Protein 6CNW (pdb70)

Structure (mmCIF, N/CA/C/O backbone):
data_6CNW
#
_entry.id   6CNW
#
_cell.length_a   54.570
_cell.length_b   54.570
_cell.length_c   35.850
_cell.angle_alpha   90.00
_cell.angle_beta   90.00
_cell.angle_gamma   90.00
#
_symmetry.space_group_name_H-M   'P 41'
#
loop_
_entity.id
_entity.type
_entity.pdbx_description
1 polymer 'humanized antibody SD84h'
2 non-polymer 'ACETATE ION'
3 non-polymer DI(HYDROXYETHYL)ETHER
4 water water
#
loop_
_atom_site.group_PDB
_atom_site.id
_atom_site.type_symbol
_atom_site.label_atom_id
_atom_site.label_alt_id
_atom_site.label_comp_id
_atom_site.label_asym_id
_atom_site.label_entity_id
_atom_site.label_seq_id
_atom_site.pdbx_PDB_ins_code
_atom_site.Cartn_x
_atom_site.Cartn_y
_atom_site.Cartn_z
_atom_site.occupancy
_atom_site.B_iso_or_equiv
_atom_site.auth_seq_id
_atom_site.auth_comp_id
_atom_site.auth_asym_id
_atom_site.auth_atom_id
_atom_site.pdbx_PDB_model_num
ATOM 1 N N . GLU A 1 1 ? 0.558 -41.500 -0.104 1.00 19.18 1 GLU A N 1
ATOM 2 C CA . GLU A 1 1 ? 0.628 -40.118 -0.652 1.00 18.38 1 GLU A CA 1
ATOM 3 C C . GLU A 1 1 ? 1.310 -39.170 0.319 1.00 15.05 1 GLU A C 1
ATOM 4 O O . GLU A 1 1 ? 1.349 -39.405 1.527 1.00 14.87 1 GLU A O 1
ATOM 18 N N . VAL A 1 2 ? 1.839 -38.095 -0.229 1.00 12.75 2 VAL A N 1
ATOM 19 C CA . VAL A 1 2 ? 2.328 -36.990 0.581 1.00 11.77 2 VAL A CA 1
ATOM 20 C C . VAL A 1 2 ? 1.148 -36.148 1.028 1.00 11.26 2 VAL A C 1
ATOM 21 O O . VAL A 1 2 ? 0.245 -35.848 0.236 1.00 12.92 2 VAL A O 1
ATOM 34 N N . GLN A 1 3 ? 1.167 -35.737 2.292 1.00 10.35 3 GLN A N 1
ATOM 35 C CA . GLN A 1 3 ? 0.220 -34.760 2.802 1.00 10.86 3 GLN A CA 1
ATOM 36 C C . GLN A 1 3 ? 0.994 -33.614 3.434 1.00 8.92 3 GLN A C 1
ATOM 37 O O . GLN A 1 3 ? 1.943 -33.841 4.193 1.00 8.99 3 GLN A O 1
ATOM 51 N N . LEU A 1 4 ? 0.596 -32.390 3.096 1.00 7.91 4 LEU A N 1
ATOM 52 C CA . LEU A 1 4 ? 1.102 -31.172 3.714 1.00 7.03 4 LEU A CA 1
ATOM 53 C C . LEU A 1 4 ? -0.125 -30.376 4.128 1.00 6.96 4 LEU A C 1
ATOM 54 O O . LEU A 1 4 ? -0.924 -29.993 3.268 1.00 8.43 4 LEU A O 1
ATOM 70 N N . VAL A 1 5 ? -0.298 -30.164 5.430 1.00 6.25 5 VAL A N 1
ATOM 71 C CA . VAL A 1 5 ? -1.524 -29.577 5.976 1.00 6.29 5 VAL A CA 1
ATOM 72 C C . VAL A 1 5 ? -1.157 -28.319 6.750 1.00 5.84 5 VAL A C 1
ATOM 73 O O . VAL A 1 5 ? -0.656 -28.393 7.880 1.00 6.82 5 VAL A O 1
ATOM 86 N N . GLU A 1 6 ? -1.427 -27.160 6.148 1.00 5.83 6 GLU A N 1
ATOM 87 C CA . GLU A 1 6 ? -1.106 -25.874 6.743 1.00 6.17 6 GLU A CA 1
ATOM 88 C C . GLU A 1 6 ? -2.254 -25.360 7.591 1.00 5.96 6 GLU A C 1
ATOM 89 O O . GLU A 1 6 ? -3.433 -25.594 7.296 1.00 7.39 6 GLU A O 1
ATOM 101 N N . SER A 1 7 ? -1.897 -24.587 8.607 1.00 5.69 7 SER A N 1
ATOM 102 C CA . SER A 1 7 ? -2.882 -23.874 9.405 1.00 5.83 7 SER A CA 1
ATOM 103 C C . SER A 1 7 ? -2.194 -22.674 10.045 1.00 5.55 7 SER A C 1
ATOM 104 O O . SER A 1 7 ? -0.987 -22.466 9.890 1.00 6.21 7 SER A O 1
ATOM 112 N N . GLY A 1 8 ? -2.984 -21.865 10.740 1.00 6.15 8 GLY A N 1
ATOM 113 C CA . GLY A 1 8 ? -2.472 -20.711 11.448 1.00 6.27 8 GLY A CA 1
ATOM 114 C C . GLY A 1 8 ? -2.771 -19.379 10.800 1.00 6.79 8 GLY A C 1
ATOM 115 O O . GLY A 1 8 ? -2.493 -18.343 11.413 1.00 8.54 8 GLY A O 1
ATOM 119 N N . GLY A 1 9 ? -3.296 -19.357 9.588 1.00 6.67 9 GLY A N 1
ATOM 120 C CA . GLY A 1 9 ? -3.667 -18.101 8.975 1.00 7.43 9 GLY A CA 1
ATOM 121 C C . GLY A 1 9 ? -4.820 -17.443 9.703 1.00 8.30 9 GLY A C 1
ATOM 122 O O . GLY A 1 9 ? -5.460 -18.013 10.582 1.00 11.21 9 GLY A O 1
ATOM 126 N N . GLY A 1 10 ? -5.068 -16.194 9.347 1.00 7.58 10 GLY A N 1
ATOM 127 C CA . GLY A 1 10 ? -6.216 -15.490 9.875 1.00 8.57 10 GLY A CA 1
ATOM 128 C C . GLY A 1 10 ? -6.245 -14.073 9.357 1.00 8.00 10 GLY A C 1
ATOM 129 O O . GLY A 1 10 ? -5.400 -13.652 8.559 1.00 8.30 10 GLY A O 1
ATOM 133 N N . LEU A 1 11 ? -7.251 -13.348 9.834 1.00 8.68 11 LEU A N 1
ATOM 134 C CA . LEU A 1 11 ? -7.408 -11.920 9.598 1.00 8.91 11 LEU A CA 1
ATOM 135 C C . LEU A 1 11 ? -6.759 -11.164 10.754 1.00 8.97 11 LEU A C 1
ATOM 136 O O . LEU A 1 11 ? -7.071 -11.417 11.923 1.00 10.56 11 LEU A O 1
ATOM 152 N N . VAL A 1 12 ? -5.845 -10.256 10.429 1.00 8.36 12 VAL A N 1
ATOM 153 C CA . VAL A 1 12 ? -5.008 -9.601 11.424 1.00 9.10 12 VAL A CA 1
ATOM 154 C C . VAL A 1 12 ? -4.761 -8.159 10.999 1.00 8.89 12 VAL A C 1
ATOM 155 O O . VAL A 1 12 ? -4.773 -7.833 9.811 1.00 9.06 12 VAL A O 1
ATOM 168 N N . GLN A 1 13 ? -4.531 -7.296 11.979 1.00 9.57 13 GLN A N 1
ATOM 169 C CA . GLN A 1 13 ? -4.221 -5.907 11.701 1.00 10.52 13 GLN A CA 1
ATOM 170 C C . GLN A 1 13 ? -2.766 -5.749 11.253 1.00 9.57 13 GLN A C 1
ATOM 171 O O . GLN A 1 13 ? -1.896 -6.536 11.640 1.00 9.38 13 GLN A O 1
ATOM 185 N N . PRO A 1 14 ? -2.469 -4.714 10.467 1.00 10.29 14 PRO A N 1
ATOM 186 C CA . PRO A 1 14 ? -1.070 -4.426 10.147 1.00 10.46 14 PRO A CA 1
ATOM 187 C C . PRO A 1 14 ? -0.271 -4.237 11.423 1.00 9.48 14 PRO A C 1
ATOM 188 O O . PRO A 1 14 ? -0.749 -3.662 12.406 1.00 10.51 14 PRO A O 1
ATOM 199 N N . GLY A 1 15 ? 0.951 -4.750 11.403 1.00 8.72 15 GLY A N 1
ATOM 200 C CA . GLY A 1 15 ? 1.808 -4.734 12.561 1.00 8.85 15 GLY A CA 1
ATOM 201 C C . GLY A 1 15 ? 1.666 -5.934 13.462 1.00 8.76 15 GLY A C 1
ATOM 202 O O . GLY A 1 15 ? 2.491 -6.107 14.365 1.00 10.51 15 GLY A O 1
ATOM 206 N N . GLY A 1 16 ? 0.654 -6.771 13.241 1.00 8.31 16 GLY A N 1
ATOM 207 C CA . GLY A 1 16 ? 0.433 -7.942 14.055 1.00 8.42 16 GLY A CA 1
ATOM 208 C C . GLY A 1 16 ? 1.300 -9.105 13.629 1.00 7.51 16 GLY A C 1
ATOM 209 O O . GLY A 1 16 ? 2.185 -8.996 12.777 1.00 7.69 16 GLY A O 1
ATOM 213 N N . SER A 1 17 ? 1.035 -10.246 14.264 1.00 7.68 17 SER A N 1
ATOM 214 C CA . SER A 1 17 ? 1.816 -11.449 14.058 1.00 7.40 17 SER A CA 1
ATOM 215 C C . SER A 1 17 ? 0.914 -12.665 13.933 1.00 7.15 17 SER A C 1
ATOM 216 O O . SER A 1 17 ? -0.180 -12.726 14.500 1.00 7.98 17 SER A O 1
ATOM 224 N N . LEU A 1 18 ? 1.417 -13.648 13.186 1.00 6.76 18 LEU A N 1
ATOM 225 C CA . LEU A 1 18 ? 0.818 -14.968 13.063 1.00 6.89 18 LEU A CA 1
ATOM 226 C C . LEU A 1 18 ? 1.943 -15.985 13.038 1.00 6.45 18 LEU A C 1
ATOM 227 O O . LEU A 1 18 ? 3.068 -15.663 12.664 1.00 7.63 18 LEU A O 1
ATOM 243 N N . ARG A 1 19 ? 1.629 -17.224 13.399 1.00 6.80 19 ARG A N 1
ATOM 244 C CA . ARG A 1 19 ? 2.564 -18.332 13.237 1.00 6.94 19 ARG A CA 1
ATOM 245 C C . ARG A 1 19 ? 1.864 -19.407 12.424 1.00 6.82 19 ARG A C 1
ATOM 246 O O . ARG A 1 19 ? 0.875 -19.991 12.876 1.00 8.72 19 ARG A O 1
ATOM 267 N N . LEU A 1 20 ? 2.365 -19.659 11.227 1.00 5.77 20 LEU A N 1
ATOM 268 C CA . LEU A 1 20 ? 1.833 -20.736 10.412 1.00 5.60 20 LEU A CA 1
ATOM 269 C C . LEU A 1 20 ? 2.564 -22.028 10.735 1.00 5.63 20 LEU A C 1
ATOM 270 O O . LEU A 1 20 ? 3.753 -22.023 11.062 1.00 6.04 20 LEU A O 1
ATOM 286 N N . SER A 1 21 ? 1.843 -23.142 10.629 1.00 5.72 21 SER A N 1
ATOM 287 C CA . SER A 1 21 ? 2.446 -24.453 10.756 1.00 5.79 21 SER A CA 1
ATOM 288 C C . SER A 1 21 ? 2.005 -25.309 9.582 1.00 5.81 21 SER A C 1
ATOM 289 O O . SER A 1 21 ? 0.955 -25.077 8.972 1.00 7.45 21 SER A O 1
ATOM 297 N N A CYS A 1 22 ? 2.843 -26.271 9.237 0.56 6.37 22 CYS A N 1
ATOM 298 N N B CYS A 1 22 ? 2.807 -26.341 9.311 0.44 5.59 22 CYS A N 1
ATOM 299 C CA A CYS A 1 22 ? 2.498 -27.271 8.248 0.56 7.65 22 CYS A CA 1
ATOM 300 C CA B CYS A 1 22 ? 2.611 -27.259 8.192 0.44 6.00 22 CYS A CA 1
ATOM 301 C C A CYS A 1 22 ? 2.866 -28.624 8.815 0.56 7.26 22 CYS A C 1
ATOM 302 C C B CYS A 1 22 ? 2.925 -28.666 8.692 0.44 6.44 22 CYS A C 1
ATOM 303 O O A CYS A 1 22 ? 3.983 -28.820 9.305 0.56 7.70 22 CYS A O 1
ATOM 304 O O B CYS A 1 22 ? 4.084 -28.966 8.996 0.44 6.76 22 CYS A O 1
ATOM 317 N N . ALA A 1 23 ? 1.900 -29.525 8.779 1.00 7.00 23 ALA A N 1
ATOM 318 C CA . ALA A 1 23 ? 2.066 -30.908 9.206 1.00 7.27 23 ALA A CA 1
ATOM 319 C C . ALA A 1 23 ? 2.339 -31.759 7.975 1.00 6.92 23 ALA A C 1
ATOM 320 O O . ALA A 1 23 ? 1.513 -31.812 7.059 1.00 8.21 23 ALA A O 1
ATOM 328 N N . ALA A 1 24 ? 3.477 -32.439 7.962 1.00 7.12 24 ALA A N 1
ATOM 329 C CA . ALA A 1 24 ? 3.913 -33.206 6.806 1.00 7.13 24 ALA A CA 1
ATOM 330 C C . ALA A 1 24 ? 3.860 -34.706 7.068 1.00 7.08 24 ALA A C 1
ATOM 331 O O . ALA A 1 24 ? 4.150 -35.170 8.174 1.00 7.65 24 ALA A O 1
ATOM 338 N N . SER A 1 25 ? 3.541 -35.461 6.015 1.00 7.18 25 SER A N 1
ATOM 339 C CA . SER A 1 25 ? 3.605 -36.915 6.087 1.00 7.65 25 SER A CA 1
ATOM 340 C C . SER A 1 25 ? 3.769 -37.495 4.690 1.00 7.60 25 SER A C 1
ATOM 341 O O . SER A 1 25 ? 3.480 -36.846 3.684 1.00 7.63 25 SER A O 1
ATOM 349 N N . GLY A 1 26 ? 4.227 -38.745 4.643 1.00 7.89 26 GLY A N 1
ATOM 350 C CA . GLY A 1 26 ? 4.236 -39.514 3.411 1.00 8.34 26 GLY A CA 1
ATOM 351 C C . GLY A 1 26 ? 5.501 -39.432 2.593 1.00 8.89 26 GLY A C 1
ATOM 352 O O . GLY A 1 26 ? 5.529 -39.949 1.469 1.00 10.85 26 GLY A O 1
ATOM 356 N N . PHE A 1 27 ? 6.534 -38.784 3.114 1.00 8.36 27 PHE A N 1
ATOM 357 C CA . PHE A 1 27 ? 7.846 -38.709 2.494 1.00 8.68 27 PHE A CA 1
ATOM 358 C C . PHE A 1 27 ? 8.859 -38.590 3.621 1.00 9.83 27 PHE A C 1
ATOM 359 O O . PHE A 1 27 ? 8.496 -38.443 4.791 1.00 12.1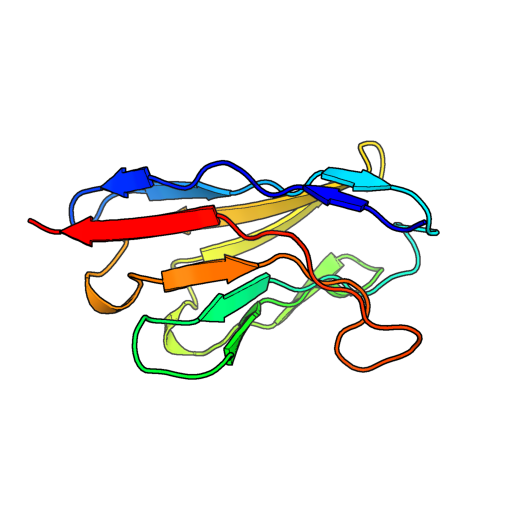0 27 PHE A O 1
ATOM 376 N N . THR A 1 28 ? 10.134 -38.577 3.266 1.00 8.46 28 THR A N 1
ATOM 377 C CA . THR A 1 28 ? 11.186 -38.505 4.279 1.00 8.30 28 THR A CA 1
ATOM 378 C C . THR A 1 28 ? 11.455 -37.034 4.565 1.00 7.53 28 THR A C 1
ATOM 379 O O . THR A 1 28 ? 12.234 -36.367 3.887 1.00 8.55 28 THR A O 1
ATOM 390 N N . PHE A 1 29 ? 10.772 -36.519 5.584 1.00 7.05 29 PHE A N 1
ATOM 391 C CA . PHE A 1 29 ? 10.781 -35.087 5.857 1.00 6.91 29 PHE A CA 1
ATOM 392 C C . PHE A 1 29 ? 12.193 -34.577 6.088 1.00 6.72 29 PHE A C 1
ATOM 393 O O . PHE A 1 29 ? 12.554 -33.493 5.612 1.00 7.10 29 PHE A O 1
ATOM 410 N N . SER A 1 30 ? 13.000 -35.336 6.830 1.00 6.86 30 SER A N 1
ATOM 411 C CA . SER A 1 30 ? 14.268 -34.809 7.305 1.00 7.59 30 SER A CA 1
ATOM 412 C C . SER A 1 30 ? 15.321 -34.695 6.213 1.00 8.35 30 SER A C 1
ATOM 413 O O . SER A 1 30 ? 16.357 -34.065 6.447 1.00 9.70 30 SER A O 1
ATOM 421 N N . THR A 1 31 ? 15.094 -35.283 5.040 1.00 7.73 31 THR A N 1
ATOM 422 C CA . THR A 1 31 ? 16.017 -35.136 3.924 1.00 8.26 31 THR A CA 1
ATOM 423 C C . THR A 1 31 ? 15.467 -34.233 2.830 1.00 8.01 31 THR A C 1
ATOM 424 O O . THR A 1 31 ? 16.062 -34.157 1.753 1.00 9.29 31 THR A O 1
ATOM 435 N N . SER A 1 32 ? 14.365 -33.532 3.086 1.00 7.02 32 SER A N 1
ATOM 436 C CA . SER A 1 32 ? 13.782 -32.616 2.116 1.00 6.96 32 SER A CA 1
ATOM 437 C C . SER A 1 32 ? 14.095 -31.162 2.451 1.00 6.48 32 SER A C 1
ATOM 438 O O . SER A 1 32 ? 14.083 -30.763 3.618 1.00 7.13 32 SER A O 1
ATOM 446 N N . TRP A 1 33 ? 14.334 -30.372 1.409 1.00 6.32 33 TRP A N 1
ATOM 447 C CA . TRP A 1 33 ? 14.257 -28.925 1.534 1.00 6.28 33 TRP A CA 1
ATOM 448 C C . TRP A 1 33 ? 12.787 -28.544 1.610 1.00 6.00 33 TRP A C 1
ATOM 449 O O . TRP A 1 33 ? 11.958 -29.096 0.883 1.00 6.98 33 TRP A O 1
ATOM 470 N N . MET A 1 34 ? 12.462 -27.608 2.496 1.00 5.63 34 MET A N 1
ATOM 471 C CA . MET A 1 34 ? 11.080 -27.232 2.744 1.00 5.49 34 MET A CA 1
ATOM 472 C C . 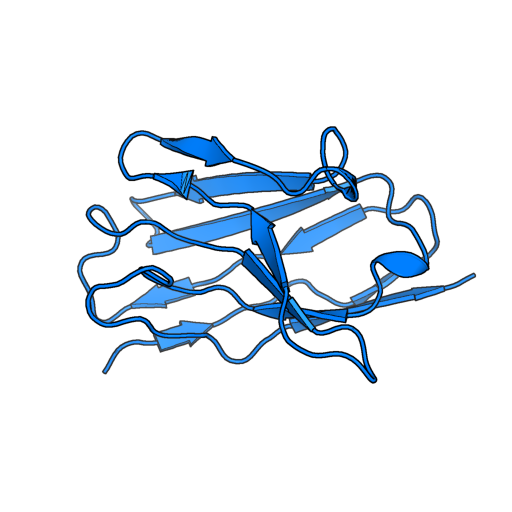MET A 1 34 ? 10.912 -25.735 2.507 1.00 5.57 34 MET A C 1
ATOM 473 O O . MET A 1 34 ? 11.816 -24.942 2.777 1.00 7.23 34 MET A O 1
ATOM 487 N N . TYR A 1 35 ? 9.752 -25.372 1.982 1.00 5.42 35 TYR A N 1
ATOM 488 C CA . TYR A 1 35 ? 9.490 -24.042 1.465 1.00 5.29 35 TYR A CA 1
ATOM 489 C C . TYR A 1 35 ? 8.179 -23.503 2.009 1.00 5.11 35 TYR A C 1
ATOM 490 O O . TYR A 1 35 ? 7.220 -24.251 2.227 1.00 5.64 35 TYR A O 1
ATOM 508 N N . TRP A 1 36 ? 8.122 -22.177 2.148 1.00 5.17 36 TRP A N 1
ATOM 509 C CA . TRP A 1 36 ? 6.867 -21.445 2.151 1.00 5.10 36 TRP A CA 1
ATOM 510 C C . TRP A 1 36 ? 6.781 -20.640 0.862 1.00 5.04 36 TRP A C 1
ATOM 511 O O . TRP A 1 3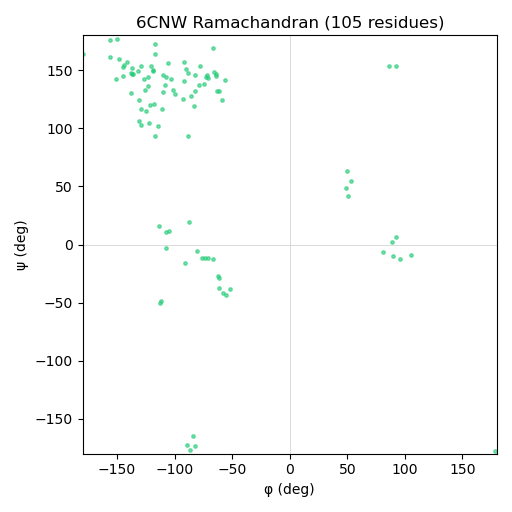6 ? 7.732 -19.934 0.489 1.00 5.87 36 TRP A O 1
ATOM 532 N N . LEU A 1 37 ? 5.634 -20.760 0.200 1.00 5.13 37 LEU A N 1
ATOM 533 C CA . LEU A 1 37 ? 5.268 -19.997 -0.978 1.00 5.46 37 LEU A CA 1
ATOM 534 C C . LEU A 1 37 ? 4.045 -19.167 -0.620 1.00 4.95 37 LEU A C 1
ATOM 535 O O . LEU A 1 37 ? 3.363 -19.446 0.367 1.00 5.69 37 LEU A O 1
ATOM 551 N N . ARG A 1 38 ? 3.740 -18.163 -1.429 1.00 5.43 38 ARG A N 1
ATOM 552 C CA . ARG A 1 38 ? 2.478 -17.467 -1.247 1.00 5.61 38 ARG A CA 1
ATOM 553 C C . ARG A 1 38 ? 1.910 -17.070 -2.591 1.00 6.11 38 ARG A C 1
ATOM 554 O O . ARG A 1 38 ? 2.635 -16.883 -3.570 1.00 7.18 38 ARG A O 1
ATOM 575 N N . GLN A 1 39 ? 0.592 -16.933 -2.616 1.00 6.17 39 GLN A N 1
ATOM 576 C CA . GLN A 1 39 ? -0.127 -16.464 -3.792 1.00 6.38 39 GLN A CA 1
ATOM 577 C C . GLN A 1 39 ? -1.035 -15.327 -3.341 1.00 6.23 39 GLN A C 1
ATOM 578 O O . GLN A 1 39 ? -2.067 -15.556 -2.704 1.00 6.46 39 GLN A O 1
ATOM 592 N N . ALA A 1 40 ? -0.627 -14.102 -3.629 1.00 6.58 40 ALA A N 1
ATOM 593 C CA . ALA A 1 40 ? -1.498 -12.970 -3.371 1.00 6.96 40 ALA A CA 1
ATOM 594 C C . ALA A 1 40 ? -2.654 -13.007 -4.368 1.00 6.95 40 ALA A C 1
ATOM 595 O O . ALA A 1 40 ? -2.457 -13.386 -5.524 1.00 7.68 40 ALA A O 1
ATOM 602 N N . PRO A 1 41 ? -3.867 -12.638 -3.964 1.00 7.45 41 PRO A N 1
ATOM 603 C CA . PRO A 1 41 ? -4.990 -12.771 -4.899 1.00 8.25 41 PRO A CA 1
ATOM 604 C C . PRO A 1 41 ? -4.773 -11.875 -6.106 1.00 8.99 41 PRO A C 1
ATOM 605 O O . PRO A 1 41 ? -4.408 -10.705 -5.981 1.00 10.00 41 PRO A O 1
ATOM 616 N N . GLY A 1 42 ? -4.957 -12.452 -7.284 1.00 9.93 42 GLY A N 1
ATOM 617 C CA . GLY A 1 42 ? -4.677 -11.779 -8.530 1.00 11.29 42 GLY A CA 1
ATOM 618 C C . GLY A 1 42 ? -3.312 -12.083 -9.108 1.00 12.05 42 GLY A C 1
ATOM 619 O O . GLY A 1 42 ? -3.069 -11.747 -10.273 1.00 13.84 42 GLY A O 1
ATOM 623 N N . LYS A 1 43 ? -2.425 -12.710 -8.334 1.00 11.53 43 LYS A N 1
ATOM 624 C CA . LYS A 1 43 ? -1.059 -12.999 -8.741 1.00 12.60 43 LYS A CA 1
ATOM 625 C C . LYS A 1 43 ? -0.826 -14.505 -8.785 1.00 11.05 43 LYS A C 1
ATOM 626 O O . LYS A 1 43 ? -1.665 -15.310 -8.374 1.00 11.38 43 LYS A O 1
ATOM 645 N N . GLY A 1 44 ? 0.345 -14.879 -9.298 1.00 11.89 44 GLY A N 1
ATOM 646 C CA . GLY A 1 44 ? 0.811 -16.248 -9.254 1.00 12.00 44 GLY A CA 1
ATOM 647 C C . GLY A 1 44 ? 1.597 -16.541 -7.988 1.00 10.93 44 GLY A C 1
ATOM 648 O O . GLY A 1 44 ? 1.670 -15.734 -7.061 1.00 11.86 44 GLY A O 1
ATOM 652 N N . LEU A 1 45 ? 2.184 -17.731 -7.955 1.00 9.98 45 LEU A N 1
ATOM 653 C CA . LEU A 1 45 ? 2.964 -18.154 -6.802 1.00 9.75 45 LEU A CA 1
ATOM 654 C C . LEU A 1 45 ? 4.289 -17.418 -6.745 1.00 9.20 45 LEU A C 1
ATOM 655 O O . LEU A 1 45 ? 4.938 -17.180 -7.769 1.00 10.40 45 LEU A O 1
ATOM 671 N N . GLU A 1 46 ? 4.719 -17.119 -5.530 1.00 8.41 46 GLU A N 1
ATOM 672 C CA . GLU A 1 46 ? 6.056 -16.606 -5.304 1.00 9.57 46 GLU A CA 1
ATOM 673 C C . GLU A 1 46 ? 6.637 -17.281 -4.072 1.00 8.51 46 GLU A C 1
ATOM 674 O O . GLU A 1 46 ? 5.916 -17.635 -3.139 1.00 9.17 46 GLU A O 1
ATOM 686 N N . TRP A 1 47 ? 7.948 -17.474 -4.070 1.00 8.22 47 TRP A N 1
ATOM 687 C CA . TRP A 1 47 ? 8.569 -18.071 -2.897 1.00 8.18 47 TRP A CA 1
ATOM 688 C C . TRP A 1 47 ? 8.811 -17.011 -1.830 1.00 6.83 47 TRP A C 1
ATOM 689 O O . TRP A 1 47 ? 9.085 -15.839 -2.118 1.00 8.10 47 TRP A O 1
ATOM 710 N N . VAL A 1 48 ? 8.682 -17.451 -0.590 1.00 5.68 48 VAL A N 1
ATOM 711 C CA . VAL A 1 48 ? 8.806 -16.613 0.591 1.00 6.28 48 VAL A CA 1
ATOM 712 C C . VAL A 1 48 ? 10.047 -16.982 1.398 1.00 5.64 48 VAL A C 1
ATOM 713 O O . VAL A 1 48 ? 10.826 -16.118 1.811 1.00 6.33 48 VAL A O 1
ATOM 726 N N . SER A 1 49 ? 10.209 -18.268 1.687 1.00 5.80 49 SER A N 1
ATOM 727 C CA A SER A 1 49 ? 11.327 -18.714 2.502 0.32 6.28 49 SER A CA 1
ATOM 728 C CA B SER A 1 49 ? 11.247 -18.741 2.599 0.41 6.01 49 SER A CA 1
ATOM 729 C CA C SER A 1 49 ? 11.333 -18.714 2.476 0.27 6.20 49 SER A CA 1
ATOM 730 C C . SER A 1 49 ? 11.583 -20.190 2.245 1.00 5.94 49 SER A C 1
ATOM 731 O O . SER A 1 49 ? 10.708 -20.933 1.792 1.00 6.54 49 SER A O 1
ATOM 753 N N A VAL A 1 50 ? 12.813 -20.596 2.559 0.56 5.53 50 VAL A N 1
ATOM 754 N N B VAL A 1 50 ? 12.839 -20.587 2.432 0.44 6.03 50 VAL A N 1
ATOM 755 C CA A VAL A 1 50 ? 13.329 -21.924 2.255 0.56 5.56 50 VAL A CA 1
ATOM 756 C CA B VAL A 1 50 ? 13.212 -21.992 2.303 0.44 6.41 50 VAL A CA 1
ATOM 757 C C A VAL A 1 50 ? 14.238 -22.351 3.396 0.56 5.37 50 VAL A C 1
ATOM 758 C C B VAL A 1 50 ? 14.157 -22.347 3.435 0.44 5.82 50 VAL A C 1
ATOM 759 O O A VAL A 1 50 ? 15.040 -21.548 3.885 0.56 5.45 50 VAL A O 1
ATOM 760 O O B VAL A 1 50 ? 14.874 -21.494 3.966 0.44 6.16 50 VAL A O 1
ATOM 785 N N . ILE A 1 51 ? 14.156 -23.625 3.789 1.00 5.75 51 ILE A N 1
ATOM 786 C CA . ILE A 1 51 ? 15.069 -24.182 4.774 1.00 5.81 51 ILE A CA 1
ATOM 787 C C . ILE A 1 51 ? 15.635 -25.496 4.235 1.00 6.15 51 ILE A C 1
ATOM 788 O O . ILE A 1 51 ? 14.897 -26.357 3.736 1.00 6.67 51 ILE A O 1
ATOM 805 N N . ASN A 1 52 ? 16.961 -25.618 4.291 1.00 6.60 52 ASN A N 1
ATOM 806 C CA . ASN A 1 52 ? 17.635 -26.811 3.810 1.00 6.98 52 ASN A CA 1
ATOM 807 C C . ASN A 1 52 ? 17.699 -27.861 4.925 1.00 7.18 52 ASN A C 1
ATOM 808 O O . ASN A 1 52 ? 17.139 -27.690 6.013 1.00 7.35 52 ASN A O 1
ATOM 819 N N . THR A 1 53 ? 18.353 -28.991 4.644 1.00 7.72 53 THR A N 1
ATOM 820 C CA . THR A 1 53 ? 18.314 -30.115 5.576 1.00 8.56 53 THR A CA 1
ATOM 821 C C . THR A 1 53 ? 19.201 -29.921 6.796 1.00 9.46 53 THR A C 1
ATOM 822 O O . THR A 1 53 ? 19.082 -30.694 7.751 1.00 10.24 53 THR A O 1
ATOM 833 N N . ASP A 1 54 ? 20.078 -28.920 6.798 1.00 10.56 54 ASP A N 1
ATOM 834 C CA . ASP A 1 54 ? 20.851 -28.611 7.991 1.00 13.36 54 ASP A CA 1
ATOM 835 C C . ASP A 1 54 ? 20.344 -27.367 8.705 1.00 12.01 54 ASP A C 1
ATOM 836 O O . ASP A 1 54 ? 21.003 -26.876 9.624 1.00 13.23 54 ASP A O 1
ATOM 845 N N . GLY A 1 55 ? 19.168 -26.872 8.330 1.00 10.09 55 GLY A N 1
ATOM 846 C CA . GLY A 1 55 ? 18.568 -25.746 9.007 1.00 9.60 55 GLY A CA 1
ATOM 847 C C . GLY A 1 55 ? 18.966 -24.393 8.471 1.00 8.92 55 GLY A C 1
ATOM 848 O O . GLY A 1 55 ? 18.529 -23.376 9.028 1.00 9.63 55 GLY A O 1
ATOM 852 N N . GLY A 1 56 ? 19.786 -24.344 7.423 1.00 8.69 56 GLY A N 1
ATOM 853 C CA . GLY A 1 56 ? 20.104 -23.075 6.806 1.00 8.34 56 GLY A CA 1
ATOM 854 C C . GLY A 1 56 ? 18.924 -22.530 6.030 1.00 7.70 56 GLY A C 1
ATOM 855 O O . GLY A 1 56 ? 18.145 -23.278 5.444 1.00 7.85 56 GLY A O 1
ATOM 859 N N . THR A 1 57 ? 18.791 -21.205 6.024 1.00 7.66 57 THR A N 1
ATOM 860 C CA . THR A 1 57 ? 17.573 -20.565 5.551 1.00 7.48 57 THR A CA 1
ATOM 861 C C . THR A 1 57 ? 17.867 -19.482 4.522 1.00 7.74 57 THR A C 1
ATOM 862 O O . THR A 1 57 ? 18.943 -18.875 4.501 1.00 8.55 57 THR A O 1
ATOM 873 N N . TYR A 1 58 ? 16.870 -19.260 3.667 1.00 7.16 58 TYR A N 1
ATOM 874 C CA . TYR A 1 58 ? 16.871 -18.219 2.655 1.00 7.20 58 TYR A CA 1
ATOM 875 C C . TYR A 1 58 ? 15.503 -17.553 2.647 1.00 6.50 58 TYR A C 1
ATOM 876 O O . TYR A 1 58 ? 14.479 -18.214 2.855 1.00 6.96 58 TYR A O 1
ATOM 894 N N . TYR A 1 59 ? 15.489 -16.248 2.359 1.00 6.17 59 TYR A N 1
ATOM 895 C C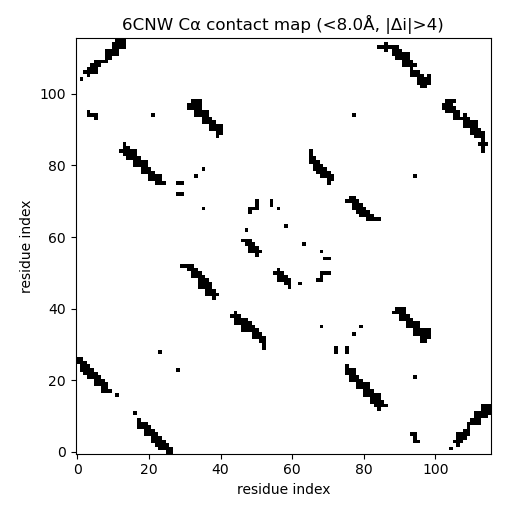A . TYR A 1 59 ? 14.273 -15.443 2.414 1.00 5.96 59 TYR A CA 1
ATOM 896 C C . TYR A 1 59 ? 14.163 -14.520 1.213 1.00 6.05 59 TYR A C 1
ATOM 897 O O . TYR A 1 59 ? 15.165 -13.985 0.727 1.00 6.92 59 TYR A O 1
ATOM 915 N N . ALA A 1 60 ? 12.920 -14.286 0.786 1.00 6.16 60 ALA A N 1
ATOM 916 C CA . ALA A 1 60 ? 12.619 -13.182 -0.113 1.00 6.53 60 ALA A CA 1
ATOM 917 C C . ALA A 1 60 ? 12.917 -11.855 0.586 1.00 6.27 60 ALA A C 1
ATOM 918 O O . ALA A 1 60 ? 12.767 -11.721 1.800 1.00 6.60 60 ALA A O 1
ATOM 925 N N . ASP A 1 61 ? 13.352 -10.856 -0.186 1.00 6.53 61 ASP A N 1
ATOM 926 C CA . ASP A 1 61 ? 13.810 -9.608 0.424 1.00 7.20 61 ASP A CA 1
ATOM 927 C C . ASP A 1 61 ? 12.757 -8.982 1.331 1.00 7.05 61 ASP A C 1
ATOM 928 O O . ASP A 1 61 ? 13.086 -8.474 2.408 1.00 7.84 61 ASP A O 1
ATOM 937 N N . SER A 1 62 ? 11.496 -8.956 0.893 1.00 6.72 62 SER A N 1
ATOM 938 C CA . SER A 1 62 ? 10.501 -8.156 1.598 1.00 7.18 62 SER A CA 1
ATOM 939 C C . SER A 1 62 ? 10.124 -8.729 2.953 1.00 6.43 62 SER A C 1
ATOM 940 O O . SER A 1 62 ? 9.471 -8.022 3.728 1.00 7.15 62 SER A O 1
ATOM 948 N N . VAL A 1 63 ? 10.517 -9.967 3.255 1.00 6.01 63 VAL A N 1
ATOM 949 C CA . VAL A 1 63 ? 10.170 -10.604 4.520 1.00 6.07 63 VAL A CA 1
ATOM 950 C C . VAL A 1 63 ? 11.352 -10.726 5.463 1.00 5.95 63 VAL A C 1
ATOM 951 O O . VAL A 1 63 ? 11.167 -11.181 6.594 1.00 6.36 63 VAL A O 1
ATOM 964 N N . LYS A 1 64 ? 12.554 -10.317 5.052 1.00 5.96 64 LYS A N 1
ATOM 965 C CA . LYS A 1 64 ? 13.717 -10.429 5.924 1.00 6.20 64 LYS A CA 1
ATOM 966 C C . LYS A 1 64 ? 13.518 -9.604 7.184 1.00 6.36 64 LYS A C 1
ATOM 967 O O . LYS A 1 64 ? 13.135 -8.433 7.122 1.00 7.30 64 LYS A O 1
ATOM 986 N N . GLY A 1 65 ? 13.792 -10.215 8.336 1.00 6.71 65 GLY A N 1
ATOM 987 C CA . GLY A 1 65 ? 13.617 -9.551 9.608 1.00 7.27 65 GLY A CA 1
ATOM 988 C C . GLY A 1 65 ? 12.200 -9.538 10.107 1.00 7.43 65 GLY A C 1
ATOM 989 O O . GLY A 1 65 ? 11.958 -9.112 11.244 1.00 9.52 65 GLY A O 1
ATOM 993 N N . ARG A 1 66 ? 11.257 -9.998 9.293 1.00 6.25 66 ARG A N 1
ATOM 994 C CA . ARG A 1 66 ? 9.853 -10.078 9.659 1.00 6.07 66 ARG A CA 1
ATOM 995 C C . ARG A 1 66 ? 9.398 -11.518 9.798 1.00 5.98 66 ARG A C 1
ATOM 996 O O . ARG A 1 66 ? 8.753 -11.871 10.793 1.00 6.79 66 ARG A O 1
ATOM 1017 N N . PHE A 1 67 ? 9.716 -12.362 8.818 1.00 6.00 67 PHE A N 1
ATOM 1018 C CA . PHE A 1 67 ? 9.295 -13.754 8.831 1.00 6.04 67 PHE A CA 1
ATOM 1019 C C . PHE A 1 67 ? 10.501 -14.643 9.123 1.00 5.86 67 PHE A C 1
ATOM 1020 O O . PHE A 1 67 ? 11.609 -14.378 8.646 1.00 7.65 67 PHE A O 1
ATOM 1037 N N . THR A 1 68 ? 10.271 -15.728 9.867 1.00 5.62 68 THR A N 1
ATOM 1038 C CA . THR A 1 68 ? 11.306 -16.716 10.163 1.00 5.93 68 THR A CA 1
ATOM 1039 C C . THR A 1 68 ? 10.758 -18.102 9.863 1.00 5.67 68 THR A C 1
ATOM 1040 O O . THR A 1 68 ? 9.719 -18.494 10.411 1.00 6.30 68 THR A O 1
ATOM 1051 N N . ILE A 1 69 ? 11.459 -18.839 9.006 1.00 5.79 69 ILE A N 1
ATOM 1052 C CA . ILE A 1 69 ? 11.130 -20.234 8.737 1.00 5.81 69 ILE A CA 1
ATOM 1053 C C . ILE A 1 69 ? 11.931 -21.106 9.690 1.00 6.12 69 ILE A C 1
ATOM 1054 O O . ILE A 1 69 ? 13.100 -20.828 9.972 1.00 7.66 69 ILE A O 1
ATOM 1070 N N . SER A 1 70 ? 11.303 -22.165 10.197 1.00 5.59 70 SER A N 1
ATOM 1071 C CA . SER A 1 70 ? 12.012 -23.137 11.011 1.00 5.95 70 SER A CA 1
ATOM 1072 C C . SER A 1 70 ? 11.382 -24.505 10.792 1.00 5.64 70 SER A C 1
ATOM 1073 O O . SER A 1 70 ? 10.252 -24.620 10.313 1.00 6.04 70 SER A O 1
ATOM 1081 N N . ARG A 1 71 ? 12.144 -25.544 11.110 1.00 5.98 71 ARG A N 1
ATOM 1082 C CA . ARG A 1 71 ? 11.655 -26.907 10.976 1.00 6.42 71 ARG A CA 1
ATOM 1083 C C . ARG A 1 71 ? 11.843 -27.640 12.295 1.00 6.38 71 ARG A C 1
ATOM 1084 O O . ARG A 1 71 ? 12.845 -27.449 12.992 1.00 7.59 71 ARG A O 1
ATOM 1105 N N . ASP A 1 72 ? 10.865 -28.479 12.628 1.00 6.47 72 ASP A N 1
ATOM 1106 C CA . ASP A 1 72 ? 10.956 -29.417 13.745 1.00 6.86 72 ASP A CA 1
ATOM 1107 C C . ASP A 1 72 ? 10.881 -30.809 13.135 1.00 6.73 72 ASP A C 1
ATOM 1108 O O . ASP A 1 72 ? 9.800 -31.353 12.899 1.00 7.34 72 ASP A O 1
ATOM 1117 N N . ASN A 1 73 ? 12.049 -31.379 12.853 1.00 6.97 73 ASN A N 1
ATOM 1118 C CA . ASN A 1 73 ? 12.087 -32.663 12.171 1.00 6.97 73 ASN A CA 1
ATOM 1119 C C . ASN A 1 73 ? 11.400 -33.754 12.984 1.00 7.53 73 ASN A C 1
ATOM 1120 O O . ASN A 1 73 ? 10.735 -34.628 12.415 1.00 8.14 73 ASN A O 1
ATOM 1131 N N . SER A 1 74 ? 11.549 -33.730 14.309 1.00 7.46 74 SER A N 1
ATOM 1132 C CA . SER A 1 74 ? 10.989 -34.804 15.124 1.00 8.23 74 SER A CA 1
ATOM 1133 C C . SER A 1 74 ? 9.477 -34.855 15.007 1.00 8.28 74 SER A C 1
ATOM 1134 O O . SER A 1 74 ? 8.872 -35.922 15.176 1.00 9.48 74 SER A O 1
ATOM 1142 N N . LYS A 1 75 ? 8.855 -33.715 14.718 1.00 7.95 75 LYS A N 1
ATOM 1143 C CA . LYS A 1 75 ? 7.410 -33.611 14.640 1.00 8.78 75 LYS A CA 1
ATOM 1144 C C . LYS A 1 75 ? 6.923 -33.306 13.229 1.00 8.50 75 LYS A C 1
ATOM 1145 O O . LYS A 1 75 ? 5.760 -32.924 13.043 1.00 9.67 75 LYS A O 1
ATOM 1164 N N . ASN A 1 76 ? 7.785 -33.497 12.225 1.00 7.48 76 ASN A N 1
ATOM 1165 C CA . ASN A 1 76 ? 7.388 -33.351 10.830 1.00 7.78 76 ASN A CA 1
ATOM 1166 C C . ASN A 1 76 ? 6.666 -32.028 10.599 1.00 7.16 76 ASN A C 1
ATOM 1167 O O . ASN A 1 76 ? 5.675 -31.958 9.875 1.00 8.89 76 ASN A O 1
ATOM 1178 N N . THR A 1 77 ? 7.166 -30.956 11.209 1.00 6.43 77 THR A N 1
ATOM 1179 C CA . THR A 1 77 ? 6.489 -29.669 11.127 1.00 6.35 77 THR A CA 1
ATOM 1180 C C . THR A 1 77 ? 7.402 -28.595 10.551 1.00 6.18 77 THR A C 1
ATOM 1181 O O . THR A 1 77 ? 8.566 -28.467 10.936 1.00 7.02 77 THR A O 1
ATOM 1192 N N . LEU A 1 78 ? 6.838 -27.801 9.652 1.00 6.11 78 LEU A N 1
ATOM 1193 C CA . LEU A 1 78 ? 7.449 -26.573 9.166 1.00 6.19 78 LEU A CA 1
ATOM 1194 C C . LEU A 1 78 ? 6.676 -25.392 9.742 1.00 5.92 78 LEU A C 1
ATOM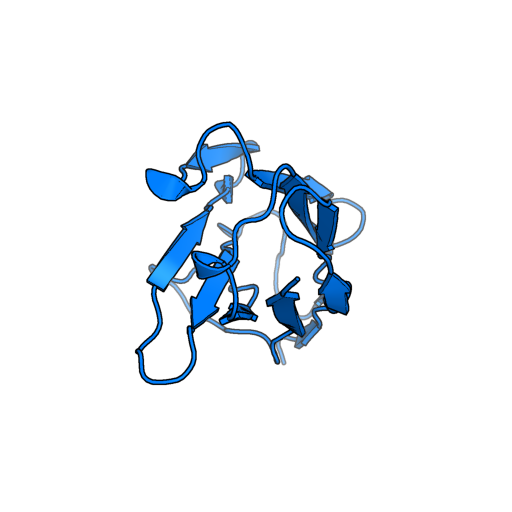 1195 O O . LEU A 1 78 ? 5.444 -25.404 9.762 1.00 7.07 78 LEU A O 1
ATOM 1211 N N . TYR A 1 79 ? 7.397 -24.370 10.199 1.00 5.32 79 TYR A N 1
ATOM 1212 C CA . TYR A 1 79 ? 6.798 -23.175 10.774 1.00 5.32 79 TYR A CA 1
ATOM 1213 C C . TYR A 1 79 ? 7.160 -21.940 9.959 1.00 5.14 79 TYR A C 1
ATOM 1214 O O . TYR A 1 79 ? 8.247 -21.860 9.375 1.00 5.51 79 TYR A O 1
ATOM 1232 N N . LEU A 1 80 ? 6.256 -20.954 9.965 1.00 5.14 80 LEU A N 1
ATOM 1233 C CA . LEU A 1 80 ? 6.562 -19.605 9.495 1.00 5.36 80 LEU A CA 1
ATOM 1234 C C . LEU A 1 80 ? 6.090 -18.628 10.560 1.00 5.13 80 LEU A C 1
ATOM 1235 O O . LEU A 1 80 ? 4.885 -18.422 10.731 1.00 6.29 80 LEU A O 1
ATOM 1251 N N . GLN A 1 81 ? 7.035 -18.046 11.289 1.00 5.24 81 GLN A N 1
ATOM 1252 C CA . GLN A 1 81 ? 6.722 -16.994 12.238 1.00 5.70 81 GLN A CA 1
ATOM 1253 C C . GLN A 1 81 ? 6.636 -15.686 11.466 1.00 6.03 81 GLN A C 1
ATOM 1254 O O . GLN A 1 81 ? 7.617 -15.276 10.849 1.00 9.14 81 GLN A O 1
ATOM 1268 N N . MET A 1 82 ? 5.481 -15.034 11.492 1.00 5.52 82 MET A N 1
ATOM 1269 C CA . MET A 1 82 ? 5.225 -13.839 10.688 1.00 6.07 82 MET A CA 1
ATOM 1270 C C . MET A 1 82 ? 5.033 -12.666 11.636 1.00 6.21 82 MET A C 1
ATOM 1271 O O . MET A 1 82 ? 3.961 -12.498 12.212 1.00 7.89 82 MET A O 1
ATOM 1285 N N . ASN A 1 83 ? 6.059 -11.841 11.785 1.00 6.25 83 ASN A N 1
ATOM 1286 C CA . ASN A 1 83 ? 5.984 -10.665 12.634 1.00 6.60 83 ASN A CA 1
ATOM 1287 C C . ASN A 1 83 ? 5.874 -9.410 11.780 1.00 6.44 83 ASN A C 1
ATOM 1288 O O . ASN A 1 83 ? 6.281 -9.378 10.618 1.00 8.02 83 ASN A O 1
ATOM 1299 N N . SER A 1 84 ? 5.325 -8.357 12.380 1.00 6.27 84 SER A N 1
ATOM 1300 C CA . SER A 1 84 ? 5.234 -7.049 11.724 1.00 6.68 84 SER A CA 1
ATOM 1301 C C . SER A 1 84 ? 4.567 -7.160 10.355 1.00 6.69 84 SER A C 1
ATOM 1302 O O . SER A 1 84 ? 5.083 -6.716 9.329 1.00 7.06 84 SER A O 1
ATOM 1310 N N . LEU A 1 85 ? 3.377 -7.744 10.350 1.00 6.66 85 LEU A N 1
ATOM 1311 C CA . LEU A 1 85 ? 2.666 -7.993 9.107 1.00 6.97 85 LEU A CA 1
ATOM 1312 C C . LEU A 1 85 ? 2.266 -6.691 8.416 1.00 7.11 85 LEU A C 1
ATOM 1313 O O . LEU A 1 85 ? 1.971 -5.675 9.053 1.00 8.26 85 LEU A O 1
ATOM 1329 N N . ARG A 1 86 ? 2.231 -6.751 7.089 1.00 7.01 86 ARG A N 1
ATOM 1330 C CA . ARG A 1 86 ? 1.870 -5.634 6.232 1.00 7.44 86 ARG A CA 1
ATOM 1331 C C . ARG A 1 86 ? 0.662 -6.007 5.388 1.00 7.36 86 ARG A C 1
ATOM 1332 O O . ARG A 1 86 ? 0.456 -7.175 5.071 1.00 7.09 86 ARG A O 1
ATOM 1353 N N . ALA A 1 87 ? -0.109 -5.002 4.970 1.00 8.27 87 ALA A N 1
ATOM 1354 C CA . ALA A 1 87 ? -1.228 -5.261 4.068 1.00 9.26 87 ALA A CA 1
ATOM 1355 C C . ALA A 1 87 ? -0.789 -6.060 2.841 1.00 8.86 87 ALA A C 1
ATOM 1356 O O . ALA A 1 87 ? -1.519 -6.943 2.369 1.00 9.57 87 ALA A O 1
ATOM 1363 N N . GLU A 1 88 ? 0.407 -5.767 2.313 1.00 8.96 88 GLU A N 1
ATOM 1364 C CA . GLU A 1 88 ? 0.933 -6.435 1.123 1.00 10.15 88 GLU A CA 1
ATOM 1365 C C . GLU A 1 88 ? 1.231 -7.912 1.348 1.00 8.73 88 GLU A C 1
ATOM 1366 O O . GLU A 1 88 ? 1.489 -8.625 0.372 1.00 9.59 88 GLU A O 1
ATOM 1378 N N . ASP A 1 89 ? 1.237 -8.374 2.598 1.00 7.20 89 ASP A N 1
ATOM 1379 C CA . ASP A 1 89 ? 1.437 -9.785 2.892 1.00 6.87 89 ASP A CA 1
ATOM 1380 C C . ASP A 1 89 ? 0.165 -10.611 2.714 1.00 6.44 89 ASP A C 1
ATOM 1381 O O . ASP A 1 89 ? 0.220 -11.838 2.848 1.00 7.19 89 ASP A O 1
ATOM 1390 N N . THR A 1 90 ? -0.972 -9.982 2.439 1.00 5.81 90 THR A N 1
ATOM 1391 C CA . THR A 1 90 ? -2.217 -10.715 2.229 1.00 5.70 90 THR A CA 1
ATOM 1392 C C . THR A 1 90 ? -2.056 -11.697 1.077 1.00 5.67 90 THR A C 1
ATOM 1393 O O . THR A 1 90 ? -1.710 -11.304 -0.040 1.00 6.26 90 THR A O 1
ATOM 1404 N N . ALA A 1 91 ? -2.324 -12.970 1.354 1.00 5.33 91 ALA A N 1
ATOM 1405 C CA . ALA A 1 91 ? -2.076 -14.036 0.394 1.00 5.33 91 ALA A CA 1
ATOM 1406 C C . ALA A 1 91 ? -2.494 -15.358 1.015 1.00 5.20 91 ALA A C 1
ATOM 1407 O O . ALA A 1 91 ? -2.639 -15.475 2.235 1.00 5.44 91 ALA A O 1
ATOM 1414 N N . VAL A 1 92 ? -2.647 -16.366 0.162 1.00 5.22 92 VAL A N 1
ATOM 1415 C CA . VAL A 1 92 ? -2.667 -17.746 0.622 1.00 5.46 92 VAL A CA 1
ATOM 1416 C C . VAL A 1 92 ? -1.226 -18.217 0.702 1.00 5.50 92 VAL A C 1
ATOM 1417 O O . VAL A 1 92 ? -0.461 -18.066 -0.259 1.00 6.09 92 VAL A O 1
ATOM 1430 N N . TYR A 1 93 ? -0.858 -18.764 1.855 1.00 5.03 93 TYR A N 1
ATOM 1431 C CA . TYR A 1 93 ? 0.479 -19.285 2.106 1.00 5.36 93 TYR A CA 1
ATOM 1432 C C . TYR A 1 93 ? 0.452 -20.804 1.991 1.00 5.20 93 TYR A C 1
ATOM 1433 O O . TYR A 1 93 ? -0.418 -21.467 2.567 1.00 6.14 93 TYR A O 1
ATOM 1451 N N . TYR A 1 94 ? 1.430 -21.340 1.269 1.00 5.38 94 TYR A N 1
ATOM 1452 C CA . TYR A 1 94 ? 1.537 -22.761 1.003 1.00 5.91 94 TYR A CA 1
ATOM 1453 C C . TYR A 1 94 ? 2.869 -23.290 1.498 1.00 5.89 94 TYR A C 1
ATOM 1454 O O . TYR A 1 94 ? 3.917 -22.707 1.222 1.00 6.76 94 TYR A O 1
ATOM 1472 N N A CYS A 1 95 ? 2.853 -24.419 2.216 0.33 6.63 95 CYS A N 1
ATOM 1473 N N B CYS A 1 95 ? 2.806 -24.414 2.172 0.67 5.65 95 CYS A N 1
ATOM 1474 C CA A CYS A 1 95 ? 4.095 -25.147 2.481 0.33 7.58 95 CYS A CA 1
ATOM 1475 C CA B CYS A 1 95 ? 3.967 -25.230 2.434 0.67 6.15 95 CYS A CA 1
ATOM 1476 C C A CYS A 1 95 ? 4.332 -26.149 1.358 0.33 6.83 95 CYS A C 1
ATOM 1477 C C B CYS A 1 95 ? 4.296 -26.024 1.179 0.67 5.67 95 CYS A C 1
ATOM 1478 O O A CYS A 1 95 ? 3.399 -26.796 0.871 0.33 6.86 95 CYS A O 1
ATOM 1479 O O B CYS A 1 95 ? 3.400 -26.418 0.430 0.67 5.96 95 CYS A O 1
ATOM 1492 N N . ALA A 1 96 ? 5.587 -26.257 0.942 1.00 5.99 96 ALA A N 1
ATOM 1493 C CA . ALA A 1 96 ? 5.970 -27.087 -0.184 1.00 5.91 96 ALA A CA 1
ATOM 1494 C C . ALA A 1 96 ? 7.230 -27.874 0.143 1.00 5.66 96 ALA A C 1
ATOM 1495 O O . ALA A 1 96 ? 8.129 -27.400 0.847 1.00 6.80 96 ALA A O 1
ATOM 1503 N N . LYS A 1 97 ? 7.266 -29.087 -0.385 1.00 5.83 97 LYS A N 1
ATOM 1504 C CA . LYS A 1 97 ? 8.399 -29.990 -0.295 1.00 6.21 97 LYS A CA 1
ATOM 1505 C C . LYS A 1 97 ? 9.187 -29.932 -1.597 1.00 6.09 97 LYS A C 1
ATOM 1506 O O . LYS A 1 97 ? 8.608 -30.093 -2.674 1.00 6.60 97 LYS A O 1
ATOM 1525 N N . ASP A 1 98 ? 10.502 -29.731 -1.491 1.00 6.76 98 ASP A N 1
ATOM 1526 C CA . ASP A 1 98 ? 11.427 -29.908 -2.614 1.00 7.61 98 ASP A CA 1
ATOM 1527 C C . ASP A 1 98 ? 10.935 -29.201 -3.870 1.00 7.62 98 ASP A C 1
ATOM 1528 O O . ASP A 1 98 ? 10.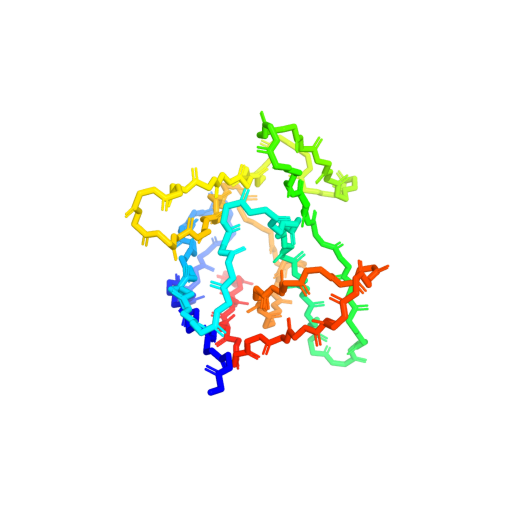928 -29.754 -4.974 1.00 8.13 98 ASP A O 1
ATOM 1537 N N . TRP A 1 99 ? 10.555 -27.937 -3.695 1.00 7.68 99 TRP A N 1
ATOM 1538 C CA . TRP A 1 99 ? 9.954 -27.185 -4.786 1.00 8.34 99 TRP A CA 1
ATOM 1539 C C . TRP A 1 99 ? 10.912 -27.041 -5.962 1.00 11.29 99 TRP A C 1
ATOM 1540 O O . TRP A 1 99 ? 10.465 -26.969 -7.108 1.00 12.20 99 TRP A O 1
ATOM 1561 N N . GLY A 1 100 ? 12.221 -27.034 -5.716 1.00 14.28 100 GLY A N 1
ATOM 1562 C CA . GLY A 1 100 ? 13.184 -27.061 -6.805 1.00 17.58 100 GLY A CA 1
ATOM 1563 C C . GLY A 1 100 ? 13.547 -28.458 -7.282 1.00 20.46 100 GLY A C 1
ATOM 1564 O O . GLY A 1 100 ? 14.577 -28.644 -7.938 1.00 21.79 100 GLY A O 1
ATOM 1568 N N . GLY A 1 101 ? 12.702 -29.442 -6.973 1.00 21.84 101 GLY A N 1
ATOM 1569 C CA . GLY A 1 101 ? 12.956 -30.836 -7.309 1.00 23.03 101 GLY A CA 1
ATOM 1570 C C . GLY A 1 101 ? 13.798 -31.503 -6.234 1.00 23.55 101 GLY A C 1
ATOM 1571 O O . GLY A 1 101 ? 14.548 -30.821 -5.537 1.00 24.41 101 GLY A O 1
ATOM 1575 N N . PRO A 1 102 ? 13.690 -32.834 -6.085 1.00 22.71 102 PRO A N 1
ATOM 1576 C CA . PRO A 1 102 ? 12.848 -33.771 -6.826 1.00 21.02 102 PRO A CA 1
ATOM 1577 C C . PRO A 1 102 ? 11.490 -33.987 -6.166 1.00 17.24 102 PRO A C 1
ATOM 1578 O O . PRO A 1 102 ? 11.302 -33.779 -4.959 1.00 17.29 102 PRO A O 1
ATOM 1589 N N . GLU A 1 103 ? 10.547 -34.410 -6.997 1.00 14.41 103 GLU A N 1
ATOM 1590 C CA . GLU A 1 103 ? 9.186 -34.713 -6.575 1.00 12.58 103 GLU A CA 1
ATOM 1591 C C . GLU A 1 103 ? 8.596 -33.575 -5.738 1.00 10.07 103 GLU A C 1
ATOM 1592 O O . GLU A 1 103 ? 8.256 -33.763 -4.564 1.00 10.79 103 GLU A O 1
ATOM 1604 N N . PRO A 1 104 ? 8.442 -32.389 -6.324 1.00 8.99 104 PRO A N 1
ATOM 1605 C CA . PRO A 1 104 ? 7.824 -31.281 -5.591 1.00 8.34 104 PRO A CA 1
ATOM 1606 C C . PRO A 1 104 ? 6.374 -31.584 -5.253 1.00 7.60 104 PRO A C 1
ATOM 1607 O O . PRO A 1 104 ? 5.644 -32.193 -6.038 1.00 8.37 104 PRO A O 1
ATOM 1618 N N . THR A 1 105 ? 5.948 -31.103 -4.088 1.00 6.80 105 THR A N 1
ATOM 1619 C CA . THR A 1 105 ? 4.566 -31.208 -3.662 1.00 7.33 105 THR A CA 1
ATOM 1620 C C . THR A 1 105 ? 4.224 -29.950 -2.876 1.00 6.66 105 THR A C 1
ATOM 1621 O O . THR A 1 105 ? 5.061 -29.431 -2.141 1.00 7.40 105 THR A O 1
ATOM 1632 N N . ARG A 1 106 ? 2.984 -29.493 -3.016 1.00 8.78 106 ARG A N 1
ATOM 1633 C CA . ARG A 1 106 ? 2.467 -28.277 -2.412 1.00 10.06 106 ARG A CA 1
ATOM 1634 C C . ARG A 1 106 ? 1.319 -28.670 -1.486 1.00 9.60 106 ARG A C 1
ATOM 1635 O O . ARG A 1 106 ? 0.619 -29.655 -1.739 1.00 10.70 106 ARG A O 1
ATOM 1656 N N . GLY A 1 107 ? 1.112 -27.905 -0.415 1.00 9.12 107 GLY A N 1
A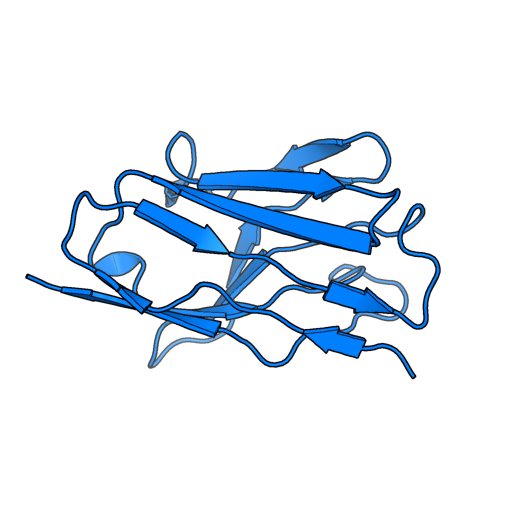TOM 1657 C CA . GLY A 1 107 ? 0.010 -28.150 0.494 1.00 8.47 107 GLY A CA 1
ATOM 1658 C C . GLY A 1 107 ? -1.295 -27.532 0.033 1.00 7.18 107 GLY A C 1
ATOM 1659 O O . GLY A 1 107 ? -1.454 -27.121 -1.118 1.00 8.55 107 GLY A O 1
ATOM 1663 N N . GLN A 1 108 ? -2.242 -27.463 0.967 1.00 7.06 108 GLN A N 1
ATOM 1664 C CA . GLN A 1 108 ? -3.585 -26.980 0.676 1.00 7.37 108 GLN A CA 1
ATOM 1665 C C . GLN A 1 108 ? -3.743 -25.484 0.898 1.00 6.87 108 GLN A C 1
ATOM 1666 O O . GLN A 1 108 ? -4.720 -24.902 0.420 1.00 8.84 108 GLN A O 1
ATOM 1680 N N . GLY A 1 109 ? -2.815 -24.857 1.603 1.00 6.56 109 GLY A N 1
ATOM 1681 C CA . GLY A 1 109 ? -2.817 -23.420 1.806 1.00 6.44 109 GLY A CA 1
ATOM 1682 C C . GLY A 1 109 ? -3.527 -22.992 3.075 1.00 6.11 109 GLY A C 1
ATOM 1683 O O . GLY A 1 109 ? -4.442 -23.651 3.576 1.00 7.24 109 GLY A O 1
ATOM 1687 N N . THR A 1 110 ? -3.101 -21.834 3.585 1.00 5.61 110 THR A N 1
ATOM 1688 C CA . THR A 1 110 ? -3.767 -21.144 4.680 1.00 5.53 110 THR A CA 1
ATOM 1689 C C . THR A 1 110 ? -3.801 -19.652 4.355 1.00 5.27 110 THR A C 1
ATOM 1690 O O . THR A 1 110 ? -2.788 -19.072 3.961 1.00 5.79 110 THR A O 1
ATOM 1701 N N . LEU A 1 111 ? -4.974 -19.041 4.477 1.00 5.90 111 LEU A N 1
ATOM 1702 C CA . LEU A 1 111 ? -5.160 -17.641 4.104 1.00 5.86 111 LEU A CA 1
ATOM 1703 C C . LEU A 1 111 ? -4.707 -16.701 5.216 1.00 5.48 111 LEU A C 1
ATOM 1704 O O . LEU A 1 111 ? -5.091 -16.865 6.378 1.00 6.45 111 LEU A O 1
ATOM 1720 N N . VAL A 1 112 ? -3.924 -15.693 4.839 1.00 5.45 112 VAL A N 1
ATOM 1721 C CA . VAL A 1 112 ? -3.546 -14.586 5.708 1.00 5.71 112 VAL A CA 1
ATOM 1722 C C . VAL A 1 112 ? -4.101 -13.314 5.079 1.00 5.65 112 VAL A C 1
ATOM 1723 O O . VAL A 1 112 ? -3.753 -12.982 3.942 1.00 6.40 112 VAL A O 1
ATOM 1736 N N . THR A 1 113 ? -4.950 -12.594 5.818 1.00 5.80 113 THR A N 1
ATOM 1737 C CA . THR A 1 113 ? -5.493 -11.323 5.353 1.00 5.95 113 THR A CA 1
ATOM 1738 C C . THR A 1 113 ? -5.098 -10.260 6.364 1.00 6.14 113 THR A C 1
ATOM 1739 O O . THR A 1 113 ? -5.444 -10.369 7.543 1.00 7.47 113 THR A O 1
ATOM 1750 N N . VAL A 1 114 ? -4.366 -9.251 5.910 1.00 5.83 114 VAL A N 1
ATOM 1751 C CA . VAL A 1 114 ? -3.859 -8.198 6.782 1.00 6.15 114 VAL A CA 1
ATOM 1752 C C . VAL A 1 114 ? -4.612 -6.923 6.434 1.00 6.54 114 VAL A C 1
ATOM 1753 O O . VAL A 1 114 ? -4.501 -6.421 5.310 1.00 7.73 114 VAL A O 1
ATOM 1766 N N . SER A 1 115 ? -5.374 -6.395 7.390 1.00 6.67 115 SER A N 1
ATOM 1767 C CA . SER A 1 115 ? -6.249 -5.267 7.113 1.00 7.46 115 SER A CA 1
ATOM 1768 C C . SER A 1 115 ? -6.429 -4.431 8.365 1.00 8.60 115 SER A C 1
ATOM 1769 O O . SER A 1 115 ? -6.563 -4.969 9.465 1.00 8.74 115 SER A O 1
ATOM 1777 N N . SER A 1 116 ? -6.478 -3.120 8.178 1.00 10.54 116 SER A N 1
ATOM 1778 C CA . SER A 1 116 ? -6.981 -2.230 9.208 1.00 13.10 116 SER A CA 1
ATOM 1779 C C . SER A 1 116 ? -8.478 -2.018 8.986 1.00 13.80 116 SER A C 1
ATOM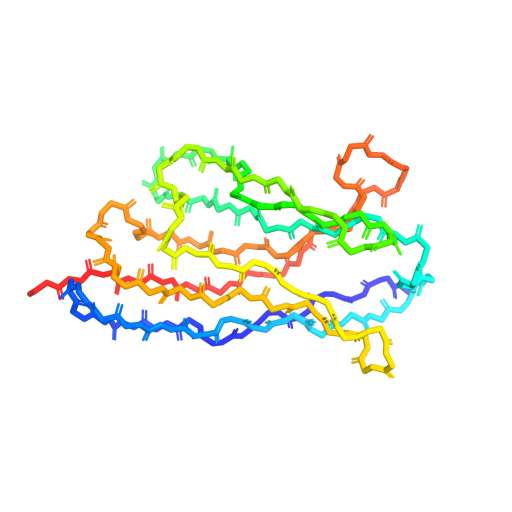 1780 O O . SER A 1 116 ? -9.101 -2.703 8.169 1.00 13.94 116 SER A O 1
#

Sequence (116 aa):
EVQLVESGGGLVQPGGSLRLSCCAASGFTFSTSWMYWLRQAPGKGLEWVSSSVVINTDGGTYYADSVKGRFTISRDNSKNTLYLQMNSLRAEDTAVYYCCAKDWGGPEPTRGQGTLVTVSS

Secondary structure (DSSP, 8-state):
--EEEEE---EE-TT--EEEEEEEESS-GGGS-EEEEEE-TTS-EEEEEEE-TTS-EEE-GGGTTTEEEEEEGGGTEEEEEE-S--GGG-EEEEEEESTTSSS-EE---EEEEE--

Solvent-accessible surface area: 5823 Å² total; per-residue (Å²): 179,44,85,9,60,8,60,36,28,29,138,25,119,63,56,23,65,32,117,0,32,0,56,8,47,56,37,93,5,50,100,5,99,0,30,0,1,18,65,14,103,90,131,50,80,72,115,1,0,11,6,26,64,126,37,29,55,124,45,24,119,47,0,121,88,20,4,74,4,41,36,44,56,100,146,50,17,0,54,0,46,0,65,63,4,106,64,102,0,31,0,43,0,20,0,0,15,11,97,72,38,103,142,74,40,102,6,120,16,16,99,0,39,7,51,125

Nearest PDB structures (foldseek):
  6cnv-assembly1_C  TM=1.001E+00  e=1.049E-22  synthetic construct
  6mxt-assembly1_N  TM=9.724E-01  e=1.969E-17  Lama glama
  6osv-assembly1_H  TM=9.521E-01  e=1.766E-17  Oryctolagus cuniculus
  8ysh-assembly1_A  TM=9.328E-01  e=1.178E-16  Vicugna pacos
  8e1c-assembly1_A  TM=9.388E-01  e=1.544E-16  Vicugna pacos

Foldseek 3Di:
DKAWAKEWADEEAAQAKIKMKIQIDDDQLLQWKKFKWWAAPPGDIDTAKIAHNVGDIDGDPVCVVAWDWGDDNVRRMIMIIGGRDDQVPFTWMWMWTNCVDDPIDIHDTDTHGYHD

Radius of gyration: 13.24 Å; Cα contacts (8 Å, |Δi|>4): 316; chains: 1; bounding box: 28×38×24 Å

B-factor: mean 11.46, std 7.62, range [4.95, 86.55]